Protein AF-A0A536KYY6-F1 (afdb_monomer_lite)

Sequence (75 aa):
MAIGAGIRRRDEAAGRLDAVFPISWRSWGERVGVDVHGVDGDVLVQIKSRSSLPTLIDWGKNADNVRRFLSAVAK

Secondary structure (DSSP, 8-state):
---S-EEEEEETTTTEEEEEEPPBTTBS-EEEEEEEEEETTEEEEEEEEEESS--S---SHHHHHHHHHHHHH--

Structure (mmCIF, N/CA/C/O backbone):
data_AF-A0A536KYY6-F1
#
_entry.id   AF-A0A536KYY6-F1
#
loop_
_atom_site.group_PDB
_atom_site.id
_atom_site.type_symbol
_atom_site.label_atom_id
_atom_site.label_alt_id
_atom_site.label_comp_id
_atom_site.label_asym_id
_atom_site.label_entity_id
_atom_site.label_seq_id
_atom_site.pdbx_PDB_ins_code
_atom_site.Cartn_x
_atom_site.Cartn_y
_atom_site.Cartn_z
_atom_site.occupancy
_atom_site.B_iso_or_equiv
_atom_site.auth_seq_id
_atom_site.auth_comp_id
_atom_site.auth_asym_id
_atom_site.auth_atom_id
_atom_site.pdbx_PDB_model_num
ATOM 1 N N . MET A 1 1 ? 7.266 -13.922 6.309 1.00 46.09 1 MET A N 1
ATOM 2 C CA . MET A 1 1 ? 7.565 -13.755 4.871 1.00 46.09 1 MET A CA 1
ATOM 3 C C . MET A 1 1 ? 7.836 -12.274 4.645 1.00 46.09 1 MET A C 1
ATOM 5 O O . MET A 1 1 ? 6.961 -11.472 4.944 1.00 46.09 1 MET A O 1
ATOM 9 N N . ALA A 1 2 ? 9.053 -11.888 4.260 1.00 56.09 2 ALA A N 1
ATOM 10 C CA . ALA A 1 2 ? 9.363 -10.479 4.030 1.00 56.09 2 ALA A CA 1
ATOM 11 C C . ALA A 1 2 ? 8.691 -10.033 2.725 1.00 56.09 2 ALA A C 1
ATOM 13 O O . ALA A 1 2 ? 8.953 -10.592 1.665 1.00 56.09 2 ALA A O 1
ATOM 14 N N . ILE A 1 3 ? 7.817 -9.032 2.802 1.00 63.53 3 ILE A N 1
ATOM 15 C CA . ILE A 1 3 ? 7.078 -8.488 1.651 1.00 63.53 3 ILE A CA 1
ATOM 16 C C . ILE A 1 3 ? 7.983 -7.746 0.649 1.00 63.53 3 ILE A C 1
ATOM 18 O O . ILE A 1 3 ? 7.521 -7.390 -0.429 1.00 63.53 3 ILE A O 1
ATOM 22 N N . GLY A 1 4 ? 9.274 -7.556 0.956 1.00 73.88 4 GLY A N 1
ATOM 23 C CA . GLY A 1 4 ? 10.238 -6.885 0.074 1.00 73.88 4 GLY A CA 1
ATOM 24 C C . GLY A 1 4 ? 10.029 -5.371 -0.036 1.00 73.88 4 GLY A C 1
ATOM 25 O O . GLY A 1 4 ? 10.577 -4.744 -0.937 1.00 73.88 4 GLY A O 1
ATOM 26 N N . ALA A 1 5 ? 9.233 -4.797 0.869 1.00 76.75 5 ALA A N 1
ATOM 27 C CA . ALA A 1 5 ? 8.944 -3.373 0.950 1.00 76.75 5 ALA A CA 1
ATOM 28 C C . ALA A 1 5 ? 9.647 -2.742 2.156 1.00 76.75 5 ALA A C 1
ATOM 30 O O . ALA A 1 5 ? 9.693 -3.337 3.234 1.00 76.75 5 ALA A O 1
ATOM 31 N N . GLY A 1 6 ? 10.149 -1.521 1.984 1.00 85.38 6 GLY A N 1
ATOM 32 C CA . GLY A 1 6 ? 10.627 -0.680 3.079 1.00 85.38 6 GLY A CA 1
ATOM 33 C C . GLY A 1 6 ? 9.530 0.274 3.545 1.00 85.38 6 GLY A C 1
ATOM 34 O O . GLY A 1 6 ? 8.936 0.972 2.723 1.00 85.38 6 GLY A O 1
ATOM 35 N N . ILE A 1 7 ? 9.265 0.336 4.852 1.00 88.88 7 ILE A N 1
ATOM 36 C CA . ILE A 1 7 ? 8.342 1.329 5.422 1.00 88.88 7 ILE A CA 1
ATOM 37 C C . ILE A 1 7 ? 9.014 2.703 5.349 1.00 88.88 7 ILE A C 1
ATOM 39 O O . ILE A 1 7 ? 10.145 2.870 5.802 1.00 88.88 7 ILE A O 1
ATOM 43 N N . ARG A 1 8 ? 8.326 3.687 4.765 1.00 89.44 8 ARG A N 1
ATOM 44 C CA . ARG A 1 8 ? 8.794 5.080 4.688 1.00 89.44 8 ARG A CA 1
ATOM 45 C C . ARG A 1 8 ? 8.134 5.970 5.724 1.00 89.44 8 ARG A C 1
ATOM 47 O O . ARG A 1 8 ? 8.788 6.872 6.233 1.00 89.44 8 ARG A O 1
ATOM 54 N N . ARG A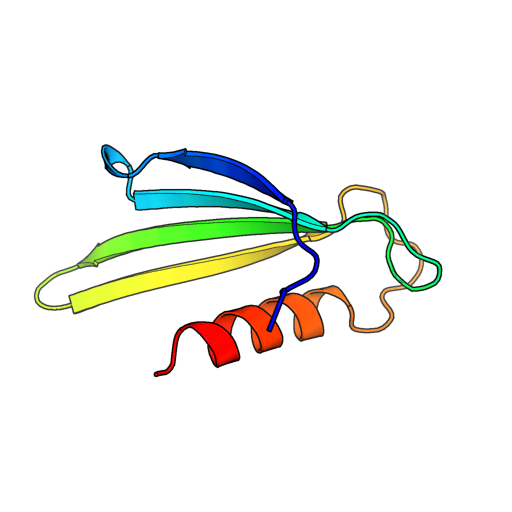 1 9 ? 6.862 5.720 6.026 1.00 91.94 9 ARG A N 1
ATOM 55 C CA . ARG A 1 9 ? 6.112 6.459 7.037 1.00 91.94 9 ARG A CA 1
ATOM 56 C C . ARG A 1 9 ? 5.192 5.515 7.790 1.00 91.94 9 ARG A C 1
ATOM 58 O O . ARG A 1 9 ? 4.545 4.663 7.183 1.00 91.94 9 ARG A O 1
ATOM 65 N N . ARG A 1 10 ? 5.123 5.715 9.101 1.00 93.75 10 ARG A N 1
ATOM 66 C CA . ARG A 1 10 ? 4.103 5.147 9.974 1.00 93.75 10 ARG A CA 1
ATOM 67 C C . ARG A 1 10 ? 3.533 6.281 10.814 1.00 93.75 10 ARG A C 1
ATOM 69 O O . ARG A 1 10 ? 4.295 7.012 11.437 1.00 93.75 10 ARG A O 1
ATOM 76 N N . ASP A 1 11 ? 2.223 6.432 10.778 1.00 93.25 11 ASP A N 1
ATOM 77 C CA . ASP A 1 11 ? 1.477 7.436 11.522 1.00 93.25 11 ASP A CA 1
ATOM 78 C C . ASP A 1 11 ? 0.276 6.736 12.155 1.00 93.25 11 ASP A C 1
ATOM 80 O O . ASP A 1 11 ? -0.775 6.574 11.541 1.00 93.25 11 ASP A O 1
ATOM 84 N N . GLU A 1 12 ? 0.490 6.209 13.357 1.00 90.44 12 GLU A N 1
ATOM 85 C CA . GLU A 1 12 ? -0.499 5.375 14.044 1.00 90.44 12 GLU A CA 1
ATOM 86 C C . GLU A 1 12 ? -1.712 6.202 14.479 1.00 90.44 12 GLU A C 1
ATOM 88 O O . GLU A 1 12 ? -2.840 5.730 14.369 1.00 90.44 12 GLU A O 1
ATOM 93 N N . ALA A 1 13 ? -1.493 7.460 14.874 1.00 91.31 13 ALA A N 1
ATOM 94 C CA . ALA A 1 13 ? -2.561 8.379 15.254 1.00 91.31 13 ALA A CA 1
ATOM 95 C C . ALA A 1 13 ? -3.490 8.704 14.074 1.00 91.31 13 ALA A C 1
ATOM 97 O O . ALA A 1 13 ? -4.702 8.788 14.253 1.00 91.31 13 ALA A O 1
ATOM 98 N N . ALA A 1 14 ? -2.935 8.855 12.867 1.00 91.25 14 ALA A N 1
ATOM 99 C CA . ALA A 1 14 ? -3.717 9.084 11.652 1.00 91.25 14 ALA A CA 1
ATOM 100 C C . ALA A 1 14 ? -4.180 7.790 10.952 1.00 91.25 14 ALA A C 1
ATOM 102 O O . ALA A 1 14 ? -4.811 7.872 9.899 1.00 91.25 14 ALA A O 1
ATOM 103 N N . GLY A 1 15 ? -3.838 6.607 11.478 1.00 92.88 15 GLY A N 1
ATOM 104 C CA . GLY A 1 15 ? -4.163 5.323 10.852 1.00 92.88 15 GLY A CA 1
ATOM 105 C C . GLY A 1 15 ? -3.476 5.101 9.500 1.00 92.88 15 GLY A C 1
ATOM 106 O O . GLY A 1 15 ? -4.039 4.439 8.632 1.00 92.88 15 GLY A O 1
ATOM 107 N N . ARG A 1 16 ? -2.278 5.658 9.283 1.00 94.06 16 ARG A N 1
ATOM 108 C CA . ARG A 1 16 ? -1.620 5.679 7.969 1.00 94.06 16 ARG A CA 1
ATOM 109 C C . ARG A 1 16 ? -0.262 4.986 7.953 1.00 94.06 16 ARG A C 1
ATOM 111 O O . ARG A 1 16 ? 0.598 5.208 8.807 1.00 94.06 16 ARG A O 1
ATOM 118 N N . LE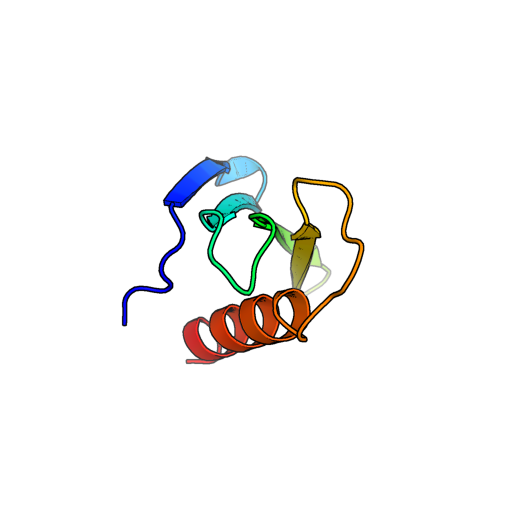U A 1 17 ? -0.021 4.213 6.898 1.00 92.94 17 LEU A N 1
ATOM 119 C CA . LEU A 1 17 ? 1.271 3.605 6.604 1.00 92.94 17 LEU A CA 1
ATOM 120 C C . LEU A 1 17 ? 1.619 3.767 5.123 1.00 92.94 17 LEU A C 1
ATOM 122 O O . LEU A 1 17 ? 0.845 3.393 4.250 1.00 92.94 17 LEU A O 1
ATOM 126 N N . ASP A 1 18 ? 2.815 4.281 4.841 1.00 91.81 18 ASP A N 1
ATOM 127 C CA . ASP A 1 18 ? 3.355 4.363 3.485 1.00 91.81 18 ASP A CA 1
ATOM 128 C C . ASP A 1 18 ? 4.602 3.471 3.378 1.00 91.81 18 ASP A C 1
ATOM 130 O O . ASP A 1 18 ? 5.567 3.605 4.141 1.00 91.81 18 ASP A O 1
ATOM 134 N N . ALA A 1 19 ? 4.605 2.572 2.399 1.00 90.06 19 ALA A N 1
ATOM 135 C CA . ALA A 1 19 ? 5.698 1.660 2.093 1.00 90.06 19 ALA A CA 1
ATOM 136 C C . ALA A 1 19 ? 6.168 1.825 0.643 1.00 90.06 19 ALA A C 1
ATOM 138 O O . ALA A 1 19 ? 5.414 2.246 -0.236 1.00 90.06 19 ALA A O 1
ATOM 139 N N . VAL A 1 20 ? 7.430 1.485 0.390 1.00 88.06 20 VAL A N 1
ATOM 140 C CA . VAL A 1 20 ? 8.042 1.549 -0.939 1.00 88.06 20 VAL A CA 1
ATOM 141 C C . VAL A 1 20 ? 8.624 0.202 -1.324 1.00 88.06 20 VAL A C 1
ATOM 143 O O . VAL A 1 20 ? 9.360 -0.411 -0.550 1.00 88.06 20 VAL A O 1
ATOM 146 N N . PHE A 1 21 ? 8.330 -0.217 -2.548 1.00 85.62 21 PHE A N 1
ATOM 147 C CA . PHE A 1 21 ? 8.961 -1.348 -3.206 1.00 85.62 21 PHE A CA 1
ATOM 148 C C . PHE A 1 21 ? 10.077 -0.837 -4.123 1.00 85.62 21 PHE A C 1
ATOM 150 O O . PHE A 1 21 ? 9.859 0.126 -4.868 1.00 85.62 21 PHE A O 1
ATOM 157 N N . PRO A 1 22 ? 11.275 -1.441 -4.069 1.00 82.44 22 PRO A N 1
ATOM 158 C CA . PRO A 1 22 ? 12.373 -1.052 -4.938 1.00 82.44 22 PRO A CA 1
ATOM 159 C C . PRO A 1 22 ? 12.068 -1.386 -6.402 1.00 82.44 22 PRO A C 1
ATOM 161 O O . PRO A 1 22 ? 11.350 -2.340 -6.704 1.00 82.44 22 PRO A O 1
ATOM 164 N N . ILE A 1 23 ? 12.671 -0.610 -7.304 1.00 84.62 23 ILE A N 1
ATOM 165 C CA . ILE A 1 23 ? 12.675 -0.882 -8.745 1.00 84.62 23 ILE A CA 1
ATOM 166 C C . ILE A 1 23 ? 13.290 -2.265 -8.985 1.00 84.62 23 ILE A C 1
ATOM 168 O O . ILE A 1 23 ? 14.288 -2.637 -8.368 1.00 84.62 23 ILE A O 1
ATOM 172 N N . SER A 1 24 ? 12.703 -3.020 -9.907 1.00 81.00 24 SER A N 1
ATOM 173 C CA . SER A 1 24 ? 13.274 -4.268 -10.415 1.00 81.00 24 SER A CA 1
ATOM 174 C C . SER A 1 24 ? 12.980 -4.393 -11.905 1.00 81.00 24 SER A C 1
ATOM 176 O O . SER A 1 24 ? 12.253 -3.590 -12.475 1.00 81.00 24 SER A O 1
ATOM 178 N N . TRP A 1 25 ? 13.485 -5.431 -12.563 1.00 80.50 25 TRP A N 1
ATOM 179 C CA . TRP A 1 25 ? 13.251 -5.617 -13.999 1.00 80.50 25 TRP A CA 1
ATOM 180 C C . TRP A 1 25 ? 11.758 -5.735 -14.392 1.00 80.50 25 TRP A C 1
ATOM 182 O O . TRP A 1 25 ? 11.418 -5.522 -15.550 1.00 80.50 25 TRP A O 1
ATOM 192 N N . ARG A 1 26 ? 10.857 -6.040 -13.440 1.00 79.31 26 ARG A N 1
ATOM 193 C CA . ARG A 1 26 ? 9.388 -6.086 -13.642 1.00 79.31 26 ARG A CA 1
ATOM 194 C C . ARG A 1 26 ? 8.638 -4.887 -13.058 1.00 79.31 26 ARG A C 1
ATOM 196 O O . ARG A 1 26 ? 7.410 -4.888 -13.058 1.00 79.31 26 ARG A O 1
ATOM 203 N N . SER A 1 27 ? 9.344 -3.937 -12.455 1.00 77.88 27 SER A N 1
ATOM 204 C CA . SER A 1 27 ? 8.770 -2.946 -11.548 1.00 77.88 27 SER A CA 1
ATOM 205 C C . SER A 1 27 ? 9.479 -1.618 -11.703 1.00 77.88 27 SER A C 1
ATOM 207 O O . SER A 1 27 ? 10.693 -1.530 -11.560 1.00 77.88 27 SER A O 1
ATOM 209 N N . TRP A 1 28 ? 8.710 -0.556 -11.863 1.00 80.94 28 TRP A N 1
ATOM 210 C CA . TRP A 1 28 ? 9.225 0.809 -11.904 1.00 80.94 28 TRP A CA 1
ATOM 211 C C . TRP A 1 28 ? 9.334 1.432 -10.500 1.00 80.94 28 TRP A C 1
ATOM 213 O O . TRP A 1 28 ? 9.401 2.654 -10.350 1.00 80.94 28 TRP A O 1
ATOM 223 N N . GLY A 1 29 ? 9.358 0.577 -9.469 1.00 84.50 29 GLY A N 1
ATOM 224 C CA . GLY A 1 29 ? 9.245 0.939 -8.065 1.00 84.50 29 GLY A CA 1
ATOM 225 C C . GLY A 1 29 ? 7.811 1.329 -7.721 1.00 84.50 29 GLY A C 1
ATOM 226 O O . GLY A 1 29 ? 7.144 2.033 -8.476 1.00 84.50 29 GLY A O 1
ATOM 227 N N . GLU A 1 30 ? 7.317 0.918 -6.556 1.00 88.06 30 GLU A N 1
ATOM 228 C CA . GLU A 1 30 ? 5.937 1.205 -6.148 1.00 88.06 30 GLU A CA 1
ATOM 229 C C . GLU A 1 30 ? 5.875 1.918 -4.806 1.00 88.06 30 GLU A C 1
ATOM 231 O O . GLU A 1 30 ? 6.652 1.636 -3.898 1.00 88.06 30 GLU A O 1
ATOM 236 N N . ARG A 1 31 ? 4.898 2.815 -4.667 1.00 90.00 31 ARG A N 1
ATOM 237 C CA . ARG A 1 31 ? 4.421 3.290 -3.369 1.00 90.00 31 ARG A CA 1
ATOM 238 C C . ARG A 1 31 ? 3.134 2.565 -3.041 1.00 90.00 31 ARG A C 1
ATOM 240 O O . ARG A 1 31 ? 2.206 2.552 -3.851 1.00 90.00 31 ARG A O 1
ATOM 247 N N . VAL A 1 32 ? 3.086 1.988 -1.851 1.00 89.88 32 VAL A N 1
ATOM 248 C CA . VAL A 1 32 ? 1.874 1.417 -1.278 1.00 89.88 32 VAL A CA 1
ATOM 249 C C . VAL A 1 32 ? 1.479 2.261 -0.080 1.00 89.88 32 VAL A C 1
ATOM 251 O O . VAL A 1 32 ? 2.263 2.398 0.854 1.00 89.88 32 VAL A O 1
ATOM 254 N N . GLY A 1 33 ? 0.287 2.842 -0.144 1.00 91.75 33 GLY A N 1
ATOM 255 C CA . GLY A 1 33 ? -0.357 3.524 0.971 1.00 91.75 33 GLY A CA 1
ATOM 256 C C . GLY A 1 33 ? -1.428 2.626 1.571 1.00 91.75 33 GLY A C 1
ATOM 257 O O . GLY A 1 33 ? -2.169 1.967 0.835 1.00 91.75 33 GLY A O 1
ATOM 258 N N . VAL A 1 34 ? -1.481 2.599 2.893 1.00 92.12 34 VAL A N 1
ATOM 259 C CA . VAL A 1 34 ? -2.523 1.944 3.674 1.00 92.12 34 VAL A CA 1
ATOM 260 C C . VAL A 1 34 ? -3.121 3.001 4.579 1.00 92.12 34 VAL A C 1
ATOM 262 O O . VAL A 1 34 ? -2.398 3.607 5.371 1.00 92.12 34 VAL A O 1
ATOM 265 N N . ASP A 1 35 ? -4.423 3.201 4.450 1.00 94.38 35 ASP A N 1
ATOM 266 C CA . ASP A 1 35 ? -5.201 4.080 5.309 1.00 94.38 35 ASP A CA 1
ATOM 267 C C . ASP A 1 35 ? -6.229 3.221 6.061 1.00 94.38 35 ASP A C 1
ATOM 269 O O . ASP A 1 35 ? -6.921 2.390 5.466 1.00 94.38 35 ASP A O 1
ATOM 273 N N . VAL A 1 36 ? -6.287 3.387 7.379 1.00 93.19 36 VAL A N 1
ATOM 274 C CA . VAL A 1 36 ? -7.188 2.676 8.287 1.00 93.19 36 VAL A CA 1
ATOM 275 C C . VAL A 1 36 ? -8.105 3.702 8.931 1.00 93.19 36 VAL A C 1
ATOM 277 O O . VAL A 1 36 ? -7.649 4.611 9.623 1.00 93.19 36 VAL A O 1
ATOM 280 N N . HIS A 1 37 ? -9.404 3.549 8.709 1.00 92.75 37 HIS A N 1
ATOM 281 C CA . HIS A 1 37 ? -10.424 4.449 9.227 1.00 92.75 37 HIS A CA 1
ATOM 282 C C . HIS A 1 37 ? -11.438 3.666 10.054 1.00 92.75 37 HIS A C 1
ATOM 284 O O . HIS A 1 37 ? -11.942 2.637 9.605 1.00 92.75 37 HIS A O 1
ATOM 290 N N . GLY A 1 38 ? -11.764 4.170 11.244 1.00 89.88 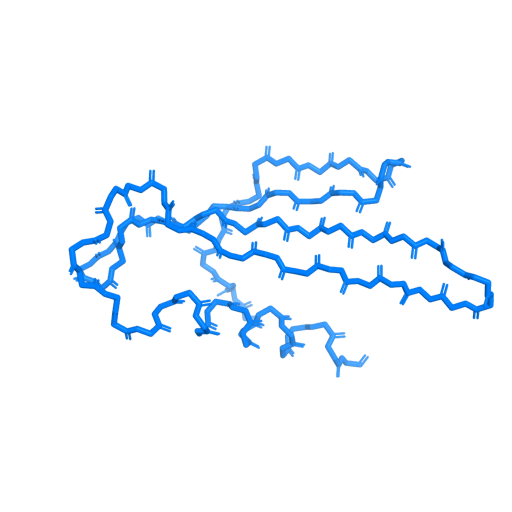38 GLY A N 1
ATOM 291 C CA . GLY A 1 38 ? -12.968 3.737 11.945 1.00 89.88 38 GLY A CA 1
ATOM 292 C C . GLY A 1 38 ? -14.196 4.238 11.189 1.00 89.88 38 GLY A C 1
ATOM 293 O O . GLY A 1 38 ? -14.259 5.411 10.821 1.00 89.88 38 GLY A O 1
ATOM 294 N N . VAL A 1 39 ? -15.143 3.348 10.940 1.00 90.69 39 VAL A N 1
ATOM 295 C CA . VAL A 1 39 ? -16.481 3.653 10.421 1.00 90.69 39 VAL A CA 1
ATOM 296 C C . VAL A 1 39 ? -17.497 3.044 11.395 1.00 90.69 39 VAL A C 1
ATOM 298 O O . VAL A 1 39 ? -17.108 2.269 12.262 1.00 90.69 39 VAL A O 1
ATOM 301 N N . ASP A 1 40 ? -18.771 3.430 11.346 1.00 90.38 40 ASP A N 1
ATOM 302 C CA . ASP A 1 40 ? -19.745 3.057 12.388 1.00 90.38 40 ASP A CA 1
ATOM 303 C C . ASP A 1 40 ? -19.808 1.538 12.646 1.00 90.38 40 ASP A C 1
ATOM 305 O O . ASP A 1 40 ? -20.365 0.782 11.857 1.00 90.38 40 ASP A O 1
ATOM 309 N N . GLY A 1 41 ? -19.228 1.101 13.773 1.00 89.12 41 GLY A N 1
ATOM 310 C CA . GLY A 1 41 ? -19.149 -0.308 14.179 1.00 89.12 41 GLY A CA 1
ATOM 311 C C . GLY A 1 41 ? -18.118 -1.163 13.431 1.00 89.12 41 GLY A C 1
ATOM 312 O O . GLY A 1 41 ? -17.960 -2.330 13.778 1.00 89.12 41 GLY A O 1
ATOM 313 N N . ASP A 1 42 ? -17.393 -0.593 12.468 1.00 90.50 42 ASP A N 1
ATOM 314 C CA . ASP A 1 42 ? -16.532 -1.308 11.526 1.00 90.50 42 ASP A CA 1
ATOM 315 C C . ASP A 1 42 ? -15.179 -0.598 11.313 1.00 90.50 42 ASP A C 1
ATOM 317 O O . ASP A 1 42 ? -14.947 0.544 11.717 1.00 90.50 42 ASP A O 1
ATOM 321 N N . VAL A 1 43 ? -14.247 -1.280 10.645 1.00 90.56 43 VAL A N 1
ATOM 322 C CA . VAL A 1 43 ? -12.959 -0.701 10.238 1.00 90.56 43 VAL A CA 1
ATOM 323 C C . VAL A 1 43 ? -12.817 -0.789 8.725 1.00 90.56 43 VAL A C 1
ATOM 325 O O . VAL A 1 43 ? -12.819 -1.874 8.145 1.00 90.56 43 VAL A O 1
ATOM 328 N N . LEU A 1 44 ? -12.633 0.361 8.081 1.00 90.56 44 LEU A N 1
ATOM 329 C CA . LEU A 1 44 ? -12.319 0.451 6.664 1.00 90.56 44 LEU A CA 1
ATOM 330 C C . LEU A 1 44 ? -10.801 0.495 6.472 1.00 90.56 44 LEU A C 1
ATOM 332 O O . LEU A 1 44 ? -10.144 1.461 6.854 1.00 90.56 44 LEU A O 1
ATOM 336 N N . VAL A 1 45 ? -10.257 -0.528 5.813 1.00 91.19 45 VAL A N 1
ATOM 337 C CA . VAL A 1 45 ? -8.850 -0.571 5.396 1.00 91.19 45 VAL A CA 1
ATOM 338 C C . VAL A 1 45 ? -8.767 -0.331 3.893 1.00 91.19 45 VAL A C 1
ATOM 340 O O . VAL A 1 45 ? -9.202 -1.161 3.094 1.00 91.19 45 VAL A O 1
ATOM 343 N N . GLN A 1 46 ? -8.191 0.799 3.489 1.00 91.50 46 GLN A N 1
ATOM 344 C CA . GLN A 1 46 ? -7.932 1.117 2.088 1.00 91.50 46 GLN A CA 1
ATOM 345 C C . GLN A 1 46 ? -6.461 0.895 1.756 1.00 91.50 46 GLN A C 1
ATOM 347 O O . GLN A 1 46 ? -5.577 1.471 2.382 1.00 91.50 46 GLN A O 1
ATOM 352 N N . ILE A 1 47 ? -6.194 0.093 0.726 1.00 90.12 47 ILE A N 1
ATOM 353 C CA . ILE A 1 47 ? -4.837 -0.181 0.246 1.00 90.12 47 ILE A CA 1
ATOM 354 C C . ILE A 1 47 ? -4.726 0.332 -1.184 1.00 90.12 47 ILE A C 1
ATOM 356 O O . ILE A 1 47 ? -5.473 -0.088 -2.067 1.00 90.12 47 ILE A O 1
ATOM 360 N N . LYS A 1 48 ? -3.776 1.232 -1.429 1.00 89.62 48 LYS A N 1
ATOM 361 C CA . LYS A 1 48 ? -3.514 1.808 -2.752 1.00 89.62 48 LYS A CA 1
ATOM 362 C C . LYS A 1 48 ? -2.073 1.535 -3.144 1.00 89.62 48 LYS A 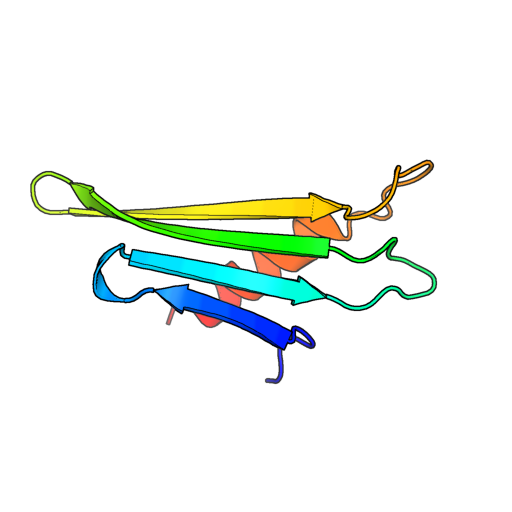C 1
ATOM 364 O O . LYS A 1 48 ? -1.157 1.933 -2.434 1.00 89.62 48 LYS A O 1
ATOM 369 N N . SER A 1 49 ? -1.863 0.896 -4.292 1.00 87.56 49 SER A N 1
ATOM 370 C CA . SER A 1 49 ? -0.537 0.715 -4.891 1.00 87.56 49 SER A CA 1
ATOM 371 C C . SER A 1 49 ? -0.434 1.542 -6.167 1.00 87.56 49 SER A C 1
ATOM 373 O O . SER A 1 49 ? -1.342 1.520 -6.994 1.00 87.56 49 SER A O 1
ATOM 375 N N . ARG A 1 50 ? 0.654 2.300 -6.307 1.00 87.88 50 ARG A N 1
ATOM 376 C CA . ARG A 1 50 ? 0.940 3.118 -7.490 1.00 87.88 50 ARG A CA 1
ATOM 377 C C . ARG A 1 50 ? 2.410 3.026 -7.865 1.00 87.88 50 ARG A C 1
ATOM 379 O O . ARG A 1 50 ? 3.276 3.040 -6.987 1.00 87.88 50 ARG A O 1
ATOM 386 N N . SER A 1 51 ? 2.688 3.031 -9.164 1.00 86.25 51 SER A N 1
ATOM 387 C CA . SER A 1 51 ? 4.055 3.164 -9.666 1.00 86.25 51 SER A CA 1
ATOM 388 C C . SER A 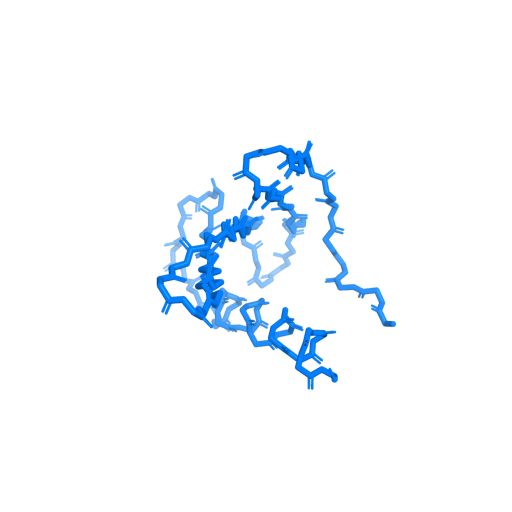1 51 ? 4.655 4.518 -9.265 1.00 86.25 51 SER A C 1
ATOM 390 O O . SER A 1 51 ? 3.966 5.543 -9.243 1.00 86.25 51 SER A O 1
ATOM 392 N N . SER A 1 52 ? 5.943 4.519 -8.923 1.00 83.31 52 SER A N 1
ATOM 393 C CA . SER A 1 52 ? 6.701 5.727 -8.575 1.00 83.31 52 SER A CA 1
ATOM 394 C C . SER A 1 52 ? 7.226 6.466 -9.800 1.00 83.31 52 SER A C 1
ATOM 396 O O . SER A 1 52 ? 7.415 7.679 -9.732 1.00 83.31 52 SER A O 1
ATOM 398 N N . LEU A 1 53 ? 7.454 5.747 -10.898 1.00 80.06 53 LEU A N 1
ATOM 399 C CA . LEU A 1 53 ? 7.888 6.296 -12.179 1.00 80.06 53 LEU A CA 1
ATOM 400 C C . LEU A 1 53 ? 6.801 6.081 -13.245 1.00 80.06 53 LEU A C 1
ATOM 402 O O . LEU A 1 53 ? 5.967 5.181 -13.082 1.00 80.06 53 LEU A O 1
ATOM 406 N N . PRO A 1 54 ? 6.796 6.876 -14.333 1.00 78.88 54 PRO A N 1
ATOM 407 C CA . PRO A 1 54 ? 5.903 6.653 -15.464 1.00 78.88 54 PRO A CA 1
ATOM 408 C C . PRO A 1 54 ? 6.017 5.213 -15.972 1.00 78.88 54 PRO A C 1
ATOM 410 O O . PRO A 1 54 ? 7.102 4.739 -16.304 1.00 78.88 54 PRO A O 1
ATOM 413 N N . THR A 1 55 ? 4.894 4.502 -15.993 1.00 73.50 55 THR A N 1
ATOM 414 C CA . THR A 1 55 ? 4.844 3.094 -16.386 1.00 73.50 55 THR A CA 1
ATOM 415 C C . THR A 1 55 ? 4.509 2.995 -17.865 1.00 73.50 55 THR A C 1
ATOM 417 O O . THR A 1 55 ? 3.403 3.342 -18.266 1.00 73.50 55 THR A O 1
ATOM 420 N N . LEU A 1 56 ? 5.448 2.502 -18.673 1.00 74.88 56 LEU A N 1
ATOM 421 C CA . LEU A 1 56 ? 5.184 2.171 -20.080 1.00 74.88 56 LEU A CA 1
ATOM 422 C C . LEU A 1 56 ? 4.451 0.827 -20.218 1.00 74.88 56 LEU A C 1
ATOM 424 O O . LEU A 1 56 ? 3.599 0.673 -21.084 1.00 74.88 56 LEU A O 1
ATOM 428 N N . ILE A 1 57 ? 4.778 -0.140 -19.354 1.00 76.56 57 ILE A N 1
ATOM 429 C CA . ILE A 1 57 ? 4.178 -1.480 -19.316 1.00 76.56 57 ILE A CA 1
ATOM 430 C C . ILE A 1 57 ? 4.026 -1.897 -17.849 1.00 76.56 57 ILE A C 1
ATOM 432 O O . ILE A 1 57 ? 5.012 -1.879 -17.104 1.00 76.56 57 ILE A O 1
ATOM 436 N N . ASP A 1 58 ? 2.808 -2.269 -17.440 1.00 75.69 58 ASP A N 1
ATOM 437 C CA . ASP A 1 58 ? 2.537 -2.897 -16.141 1.00 75.69 58 ASP A CA 1
ATOM 438 C C . ASP A 1 58 ? 2.455 -4.419 -16.319 1.00 75.69 58 ASP A C 1
ATOM 440 O O . ASP A 1 58 ? 1.561 -4.941 -16.980 1.00 75.69 58 ASP A O 1
ATOM 444 N N . TRP A 1 59 ? 3.390 -5.140 -15.702 1.00 81.12 59 TRP A N 1
ATOM 445 C CA . TRP A 1 59 ? 3.450 -6.606 -15.716 1.00 81.12 59 TRP A CA 1
ATOM 446 C C . TRP A 1 59 ? 2.548 -7.259 -14.653 1.00 81.12 59 TRP A C 1
ATOM 448 O O . TRP A 1 59 ? 2.806 -8.391 -14.236 1.00 81.12 59 TRP A O 1
ATOM 458 N N . GLY A 1 60 ? 1.537 -6.533 -14.167 1.00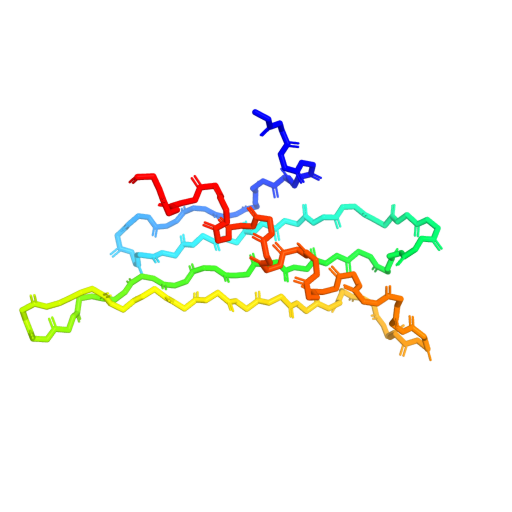 83.38 60 GLY A N 1
ATOM 459 C CA . GLY A 1 60 ? 0.648 -6.939 -13.075 1.00 83.38 60 GLY A CA 1
ATOM 460 C C . GLY A 1 60 ? 1.221 -6.669 -11.682 1.00 83.38 60 GLY A C 1
ATOM 461 O O . GLY A 1 60 ? 0.682 -7.144 -10.681 1.00 83.38 60 GLY A O 1
ATOM 462 N N . LYS A 1 61 ? 2.312 -5.902 -11.584 1.00 84.38 61 LYS A N 1
ATOM 463 C CA . LYS A 1 61 ? 3.089 -5.772 -10.346 1.00 84.38 61 LYS A CA 1
ATOM 464 C C . LYS A 1 61 ? 2.318 -5.036 -9.249 1.00 84.38 61 LYS A C 1
ATOM 466 O O . LYS A 1 61 ? 2.392 -5.433 -8.086 1.00 84.38 61 LYS A O 1
ATOM 471 N N . ASN A 1 62 ? 1.540 -4.017 -9.613 1.00 82.56 62 ASN A N 1
ATOM 472 C CA . ASN A 1 62 ? 0.687 -3.301 -8.661 1.00 82.56 62 ASN A CA 1
ATOM 473 C C . ASN A 1 62 ? -0.377 -4.230 -8.053 1.00 82.56 62 ASN A C 1
ATOM 475 O O . ASN A 1 62 ? -0.553 -4.256 -6.835 1.00 82.56 62 ASN A O 1
ATOM 479 N N . ALA A 1 63 ? -1.040 -5.041 -8.885 1.00 84.19 63 ALA A N 1
ATOM 480 C CA . ALA A 1 63 ? -2.042 -6.002 -8.427 1.00 84.19 63 ALA A CA 1
ATOM 481 C C . ALA A 1 63 ? -1.428 -7.066 -7.504 1.00 84.19 63 ALA A C 1
ATOM 483 O O . ALA A 1 63 ? -1.986 -7.373 -6.449 1.00 84.19 63 ALA A O 1
ATOM 484 N N . ASP A 1 64 ? -0.247 -7.580 -7.848 1.00 85.75 64 ASP A N 1
ATOM 485 C CA . ASP A 1 64 ? 0.481 -8.530 -7.006 1.00 85.75 64 ASP A CA 1
ATOM 486 C C . ASP A 1 64 ? 0.887 -7.927 -5.657 1.00 85.75 64 ASP A C 1
ATOM 488 O O . ASP A 1 64 ? 0.804 -8.604 -4.631 1.00 85.75 64 ASP A O 1
ATOM 492 N N . ASN A 1 65 ? 1.294 -6.654 -5.625 1.00 82.81 65 ASN A N 1
ATOM 493 C CA . ASN A 1 65 ? 1.620 -5.958 -4.380 1.00 82.81 65 ASN A CA 1
ATOM 494 C C . ASN A 1 65 ? 0.393 -5.853 -3.459 1.00 82.81 65 ASN A C 1
ATOM 496 O O . ASN A 1 65 ? 0.500 -6.165 -2.271 1.00 82.81 65 ASN A O 1
ATOM 500 N N . VAL A 1 66 ? -0.776 -5.489 -4.002 1.00 82.94 66 VAL A N 1
ATOM 501 C CA . VAL A 1 66 ? -2.040 -5.443 -3.243 1.00 82.94 66 VAL A CA 1
ATOM 502 C C . VAL A 1 66 ? -2.414 -6.832 -2.716 1.00 82.94 66 VAL A C 1
ATOM 504 O O . VAL A 1 66 ? -2.686 -6.981 -1.527 1.00 82.94 66 VAL A O 1
ATOM 507 N N . ARG A 1 67 ? -2.355 -7.873 -3.560 1.00 84.69 67 ARG A N 1
ATOM 508 C CA . ARG A 1 67 ? -2.654 -9.262 -3.157 1.00 84.69 67 ARG A CA 1
ATOM 509 C C . ARG A 1 67 ? -1.743 -9.752 -2.036 1.00 84.69 67 ARG A C 1
ATOM 511 O O . ARG A 1 67 ? -2.223 -10.351 -1.078 1.00 84.69 67 ARG A O 1
ATOM 518 N N . ARG A 1 68 ? -0.437 -9.484 -2.132 1.00 81.06 68 ARG A N 1
ATOM 519 C CA . ARG A 1 68 ? 0.535 -9.850 -1.089 1.00 81.06 68 ARG A CA 1
ATOM 520 C C . ARG A 1 68 ? 0.221 -9.160 0.230 1.00 81.06 68 ARG A C 1
ATOM 522 O O . ARG A 1 68 ? 0.281 -9.809 1.270 1.00 81.06 68 ARG A O 1
ATOM 529 N N . PHE A 1 69 ? -0.143 -7.880 0.187 1.00 79.62 69 PHE A N 1
ATOM 530 C CA . PHE A 1 69 ? -0.555 -7.161 1.386 1.00 79.62 69 PHE A CA 1
ATOM 531 C C . PHE A 1 69 ? -1.805 -7.794 2.009 1.00 79.62 69 PHE A C 1
ATOM 533 O O . PHE A 1 69 ? -1.768 -8.157 3.180 1.00 79.62 69 PHE A O 1
ATOM 540 N N . LEU A 1 70 ? -2.860 -8.020 1.217 1.00 81.06 70 LEU A N 1
ATOM 541 C CA . LEU A 1 70 ? -4.092 -8.675 1.678 1.00 81.06 70 LEU A CA 1
ATOM 542 C C . LEU A 1 70 ? -3.811 -10.046 2.308 1.00 81.06 70 LEU A C 1
ATOM 544 O O . LEU A 1 70 ? -4.285 -10.330 3.403 1.00 81.06 70 LEU A O 1
ATOM 548 N N . SER A 1 71 ? -2.967 -10.864 1.673 1.00 81.94 71 SER A N 1
ATOM 549 C CA . SER A 1 71 ? -2.591 -12.181 2.205 1.00 81.94 71 SER A CA 1
ATOM 550 C C . SER A 1 71 ? -1.835 -12.120 3.537 1.00 81.94 71 SER A C 1
ATOM 552 O O . SER A 1 71 ? -1.865 -13.076 4.306 1.00 81.94 71 SER A O 1
ATOM 554 N N . ALA A 1 72 ? -1.143 -11.012 3.821 1.00 75.56 72 ALA A N 1
ATOM 555 C CA . ALA A 1 72 ? -0.416 -10.831 5.071 1.00 75.56 72 ALA A CA 1
ATOM 556 C C . ALA A 1 72 ? -1.327 -10.397 6.230 1.00 75.56 72 ALA A C 1
ATOM 558 O O . ALA A 1 72 ? -0.987 -10.680 7.379 1.00 75.56 72 ALA A O 1
ATOM 559 N N . VAL A 1 73 ? -2.446 -9.722 5.935 1.00 71.75 73 VAL A N 1
ATOM 560 C CA . VAL A 1 73 ? -3.355 -9.148 6.944 1.00 71.75 73 VAL A CA 1
ATOM 561 C C . VAL A 1 73 ? -4.621 -9.970 7.188 1.00 71.75 73 VAL A C 1
ATOM 563 O O . VAL A 1 73 ? -5.206 -9.840 8.251 1.00 71.75 73 VAL A O 1
ATOM 566 N N . ALA A 1 74 ? -5.033 -10.829 6.252 1.00 67.62 74 ALA A N 1
ATOM 567 C CA . ALA A 1 74 ? -6.233 -11.668 6.366 1.00 67.62 74 ALA A CA 1
ATOM 568 C C . ALA A 1 74 ? -6.050 -12.905 7.280 1.00 67.62 74 ALA A C 1
ATOM 570 O O . ALA A 1 74 ? -6.548 -13.983 6.960 1.00 67.62 74 ALA A O 1
ATOM 571 N N . LYS A 1 75 ? -5.284 -12.774 8.368 1.00 51.53 75 LYS A N 1
ATOM 572 C CA . LYS A 1 75 ? -5.065 -13.841 9.355 1.00 51.53 75 LYS A CA 1
ATOM 573 C C . LYS A 1 75 ? -6.085 -13.803 10.477 1.00 51.53 75 LYS A C 1
ATOM 575 O O . LYS A 1 75 ? -6.388 -12.682 10.934 1.00 51.53 75 LYS A O 1
#

pLDDT: mean 83.89, std 9.4, range [46.09, 94.38]

Radius of gyration: 13.24 Å; chains: 1; bounding box: 33×23×35 Å

Foldseek 3Di:
DDLQWDWPDDDVVQQKTWIKHDDDPQALIKIWIWHWDDDVVDIDIDIFIDGPDDDPDHPCVSVVSVVVVCVVPVD